Protein AF-T0TIH8-F1 (afdb_monomer_lite)

Foldseek 3Di:
DDDDDDDDDDPPPVVVVVVVPPPPPPPPPPPPPAAEWEAEPVRHTDDPPDLCLQWDWDDWDDDPRHIYTYTYGLVVVADDPDPVPFDDDPNATEFEAESNNYTDDPPDPCVPWDWSDWDQDPVRHIYTYTD

pLDDT: mean 82.5, std 20.42, range [34.28, 98.25]

Sequence (131 aa):
MPTVKADAYQSGRDSDIMRERGQVWNFPEIKRERQVANYNTDGRYLSEATNFELYNFVREYKTSDDIRRIWSPKKDESVIHDKERYSMDGGHKVYNFDSFAYQLPESTDFGKLTYIGYFELEDGTIYRYWK

Structure (mmCIF, N/CA/C/O backbone):
data_AF-T0TIH8-F1
#
_entry.id   AF-T0TIH8-F1
#
loop_
_atom_site.group_PDB
_atom_site.id
_atom_site.type_symbol
_atom_site.label_atom_id
_atom_site.label_alt_id
_atom_site.label_comp_id
_atom_site.label_asym_id
_atom_site.label_entity_id
_atom_site.label_seq_id
_atom_site.pdbx_PDB_ins_code
_atom_site.Cartn_x
_atom_site.Cartn_y
_atom_site.Cartn_z
_atom_site.occupancy
_atom_site.B_iso_or_equiv
_atom_site.auth_seq_id
_atom_site.auth_comp_id
_atom_site.auth_asym_id
_atom_site.auth_atom_id
_atom_site.pdbx_PDB_model_num
ATOM 1 N N . MET A 1 1 ? 10.416 44.658 -48.178 1.00 34.28 1 MET A N 1
ATOM 2 C CA . MET A 1 1 ? 10.839 43.714 -47.122 1.00 34.28 1 MET A CA 1
ATOM 3 C C . MET A 1 1 ? 10.415 42.319 -47.558 1.00 34.28 1 MET A C 1
ATOM 5 O O . MET A 1 1 ? 9.217 42.155 -47.751 1.00 34.28 1 MET A O 1
ATOM 9 N N . PRO A 1 2 ? 11.318 41.353 -47.807 1.00 38.81 2 PRO A N 1
ATOM 10 C CA . PRO A 1 2 ? 10.901 39.987 -48.086 1.00 38.81 2 PRO A CA 1
ATOM 11 C C . PRO A 1 2 ? 10.831 39.166 -46.792 1.00 38.81 2 PRO A C 1
ATOM 13 O O . PRO A 1 2 ? 11.746 39.176 -45.971 1.00 38.81 2 PRO A O 1
ATOM 16 N N . THR A 1 3 ? 9.705 38.481 -46.630 1.00 46.25 3 THR A N 1
ATOM 17 C CA . THR A 1 3 ? 9.380 37.533 -45.562 1.00 46.25 3 THR A CA 1
ATOM 18 C C . THR A 1 3 ? 10.254 36.282 -45.676 1.00 46.25 3 THR A C 1
ATOM 20 O O . THR A 1 3 ? 10.283 35.650 -46.730 1.00 46.25 3 THR A O 1
ATOM 23 N N . VAL A 1 4 ? 10.935 35.895 -44.596 1.00 42.78 4 VAL A N 1
ATOM 24 C CA . VAL A 1 4 ? 11.672 34.623 -44.517 1.00 42.78 4 VAL A CA 1
ATOM 25 C C . VAL A 1 4 ? 10.692 33.529 -44.085 1.00 42.78 4 VAL A C 1
ATOM 27 O O . VAL A 1 4 ? 10.136 33.592 -42.990 1.00 42.78 4 VAL A O 1
ATOM 30 N N . LYS A 1 5 ? 10.442 32.544 -44.956 1.00 43.16 5 LYS A N 1
ATOM 31 C CA . LYS A 1 5 ? 9.766 31.293 -44.582 1.00 43.16 5 LYS A CA 1
ATOM 32 C C . LYS A 1 5 ? 10.745 30.435 -43.780 1.00 43.16 5 LYS A C 1
ATOM 34 O O . LYS A 1 5 ? 11.890 30.279 -44.188 1.00 43.16 5 LYS A O 1
ATOM 39 N N . ALA A 1 6 ? 10.293 29.890 -42.655 1.00 42.12 6 ALA A N 1
ATOM 40 C CA . ALA A 1 6 ? 11.044 28.885 -41.915 1.00 42.12 6 ALA A CA 1
ATOM 41 C C . ALA A 1 6 ? 11.003 27.562 -42.692 1.00 42.12 6 ALA A C 1
ATOM 43 O O . ALA A 1 6 ? 9.930 26.976 -42.849 1.00 42.12 6 ALA A O 1
ATOM 44 N N . ASP A 1 7 ? 12.155 27.113 -43.186 1.00 46.00 7 ASP A N 1
ATOM 45 C CA . ASP A 1 7 ? 12.296 25.776 -43.752 1.00 46.00 7 ASP A CA 1
ATOM 46 C C . ASP A 1 7 ? 12.326 24.745 -42.619 1.00 46.00 7 ASP A C 1
ATOM 48 O O . ASP A 1 7 ? 13.052 24.879 -41.630 1.00 46.00 7 ASP A O 1
ATOM 52 N N . ALA A 1 8 ? 11.479 23.725 -42.749 1.00 44.22 8 ALA A N 1
ATOM 53 C CA . ALA A 1 8 ? 11.375 22.630 -41.801 1.00 44.22 8 ALA A CA 1
ATOM 54 C C . ALA A 1 8 ? 12.690 21.835 -41.764 1.00 44.22 8 ALA A C 1
ATOM 56 O O . ALA A 1 8 ? 13.171 21.352 -42.789 1.00 44.22 8 ALA A O 1
ATOM 57 N N . TYR A 1 9 ? 13.255 21.680 -40.565 1.00 44.19 9 TYR A N 1
ATOM 58 C CA . TYR A 1 9 ? 14.413 20.826 -40.312 1.00 44.19 9 TYR A CA 1
ATOM 59 C C . TYR A 1 9 ? 14.052 19.372 -40.647 1.00 44.19 9 TYR A C 1
ATOM 61 O O . TYR A 1 9 ? 13.245 18.750 -39.956 1.00 44.19 9 TYR A O 1
ATOM 69 N N . GLN A 1 10 ? 14.644 18.825 -41.708 1.00 44.12 10 GLN A N 1
ATOM 70 C CA . GLN A 1 10 ? 14.442 17.438 -42.120 1.00 44.12 10 GLN A CA 1
ATOM 71 C C . GLN A 1 10 ? 15.730 16.657 -41.844 1.00 44.12 10 GLN A C 1
ATOM 73 O O . GLN A 1 10 ? 16.653 16.634 -42.654 1.00 44.12 10 GLN A O 1
ATOM 78 N N . SER A 1 11 ? 15.779 16.021 -40.672 1.00 52.12 11 SER A N 1
ATOM 79 C CA . SER A 1 11 ? 16.933 15.299 -40.105 1.00 52.12 11 SER A CA 1
ATOM 80 C C . SER A 1 11 ? 17.472 14.132 -40.946 1.00 52.12 11 SER A C 1
ATOM 82 O O . SER A 1 11 ? 18.488 13.545 -40.591 1.00 52.12 11 SER A O 1
ATOM 84 N N . GLY A 1 12 ? 16.805 13.775 -42.045 1.00 50.53 12 GLY A N 1
ATOM 85 C CA . GLY A 1 12 ? 17.127 12.594 -42.845 1.00 50.53 12 GLY A CA 1
ATOM 86 C C . GLY A 1 12 ? 18.179 12.787 -43.940 1.00 50.53 12 GLY A C 1
ATOM 87 O O . GLY A 1 12 ? 18.616 11.791 -44.495 1.00 50.53 12 GLY A O 1
ATOM 88 N N . ARG A 1 13 ? 18.586 14.018 -44.291 1.00 50.22 13 ARG A N 1
ATOM 89 C CA . ARG A 1 13 ? 19.560 14.235 -45.388 1.00 50.22 13 ARG A CA 1
ATOM 90 C C . ARG A 1 13 ? 21.018 14.291 -44.936 1.00 50.22 13 ARG A C 1
ATOM 92 O O . ARG A 1 13 ? 21.904 13.949 -45.714 1.00 50.22 13 ARG A O 1
ATOM 99 N N . ASP A 1 14 ? 21.272 14.664 -43.687 1.00 50.09 14 ASP A N 1
ATOM 100 C CA . ASP A 1 14 ? 22.645 14.798 -43.192 1.00 50.09 14 ASP A CA 1
ATOM 101 C C . ASP A 1 14 ? 23.294 13.434 -42.925 1.00 50.09 14 ASP A C 1
ATOM 103 O O . ASP A 1 14 ? 24.502 13.282 -43.086 1.00 50.09 14 ASP A O 1
ATOM 107 N N . SER A 1 15 ? 22.499 12.411 -42.592 1.00 50.94 15 SER A N 1
ATOM 108 C CA . SER A 1 15 ? 22.989 11.045 -42.363 1.00 50.94 15 SER A CA 1
ATOM 109 C C . SER A 1 15 ? 23.646 10.441 -43.610 1.00 50.94 15 SER A C 1
ATOM 111 O O . SER A 1 15 ? 24.668 9.763 -43.497 1.00 50.94 15 SER A O 1
ATOM 113 N N . ASP A 1 16 ? 23.097 10.728 -44.793 1.00 51.69 16 ASP A N 1
ATOM 114 C CA . ASP A 1 16 ? 23.595 10.198 -46.065 1.00 51.69 16 ASP A CA 1
ATOM 115 C C . ASP A 1 16 ? 24.857 10.940 -46.542 1.00 51.69 16 ASP A C 1
ATOM 117 O O . ASP A 1 16 ? 25.806 10.310 -47.012 1.00 51.69 16 ASP A O 1
ATOM 121 N N . ILE A 1 17 ? 24.937 12.260 -46.327 1.00 50.97 17 ILE A N 1
ATOM 122 C CA . ILE A 1 17 ? 26.114 13.081 -46.683 1.00 50.97 17 ILE A CA 1
ATOM 123 C C . ILE A 1 17 ? 27.345 12.702 -45.840 1.00 50.97 17 ILE A C 1
ATOM 125 O O . ILE A 1 17 ? 28.482 12.745 -46.321 1.00 50.97 17 ILE A O 1
ATOM 129 N N . MET A 1 18 ? 27.139 12.298 -44.584 1.00 50.94 18 MET A N 1
ATOM 130 C CA . MET A 1 18 ? 28.227 11.950 -43.661 1.00 50.94 18 MET A CA 1
ATOM 131 C C . MET A 1 18 ? 28.838 10.566 -43.933 1.00 50.94 18 MET A C 1
ATOM 133 O O . MET A 1 18 ? 29.957 10.297 -43.495 1.00 50.94 18 MET A O 1
ATOM 137 N N . ARG A 1 19 ? 28.153 9.699 -44.694 1.00 53.06 19 ARG A N 1
ATOM 138 C CA . ARG A 1 19 ? 28.655 8.367 -45.067 1.00 53.06 19 ARG A CA 1
ATOM 139 C C . ARG A 1 19 ? 29.609 8.401 -46.268 1.00 53.06 19 ARG A C 1
ATOM 141 O O . ARG A 1 19 ? 30.535 7.595 -46.317 1.00 53.06 19 ARG A O 1
ATOM 148 N N . GLU A 1 20 ? 29.441 9.339 -47.203 1.00 52.44 20 GLU A N 1
ATOM 149 C CA . GLU A 1 20 ? 30.303 9.451 -48.397 1.00 52.44 20 GLU A CA 1
ATOM 150 C C . GLU A 1 20 ? 31.684 10.067 -48.116 1.00 52.44 20 GLU A C 1
ATOM 152 O O . GLU A 1 20 ? 32.615 9.885 -48.898 1.00 52.44 20 GLU A O 1
ATOM 157 N N . ARG A 1 21 ? 31.861 10.772 -46.990 1.00 51.16 21 ARG A N 1
ATOM 158 C CA . ARG A 1 21 ? 33.099 11.518 -46.689 1.00 51.16 21 ARG A CA 1
ATOM 159 C C . ARG A 1 21 ? 34.124 10.781 -45.827 1.00 51.16 21 ARG A C 1
ATOM 161 O O . ARG A 1 21 ? 35.132 11.378 -45.460 1.00 51.16 21 ARG A O 1
ATOM 168 N N . GLY A 1 22 ? 33.899 9.509 -45.488 1.00 48.28 22 GLY A N 1
ATOM 169 C CA . GLY A 1 22 ? 34.872 8.685 -44.751 1.00 48.28 22 GLY A CA 1
ATOM 170 C C . GLY A 1 22 ? 35.244 9.200 -43.350 1.00 48.28 22 GLY A C 1
ATOM 171 O O . GLY A 1 22 ? 36.143 8.653 -42.715 1.00 48.28 22 GLY A O 1
ATOM 172 N N . GLN A 1 23 ? 34.562 10.231 -42.843 1.00 48.09 23 GLN A N 1
ATOM 173 C CA . GLN A 1 23 ? 34.736 10.732 -41.485 1.00 48.09 23 GLN A CA 1
ATOM 174 C C . GLN A 1 23 ? 33.850 9.919 -40.547 1.00 48.09 23 GLN A C 1
ATOM 176 O O . GLN A 1 23 ? 32.711 10.276 -40.254 1.00 48.09 23 GLN A O 1
ATOM 181 N N . VAL A 1 24 ? 34.394 8.797 -40.079 1.00 44.06 24 VAL A N 1
ATOM 182 C CA . VAL A 1 24 ? 33.835 8.061 -38.947 1.00 44.06 24 VAL A CA 1
ATOM 183 C C . VAL A 1 24 ? 34.019 8.944 -37.718 1.00 44.06 24 VAL A C 1
ATOM 185 O O . VAL A 1 24 ? 35.085 8.971 -37.103 1.00 44.06 24 VAL A O 1
ATOM 188 N N . TRP A 1 25 ? 32.991 9.715 -37.373 1.00 47.28 25 TRP A N 1
ATOM 189 C CA . TRP A 1 25 ? 32.890 10.259 -36.030 1.00 47.28 25 TRP A CA 1
ATOM 190 C C . TRP A 1 25 ? 32.768 9.058 -35.097 1.00 47.28 25 TRP A C 1
ATOM 192 O O . TRP A 1 25 ? 31.709 8.437 -35.012 1.00 47.28 25 TRP A O 1
ATOM 202 N N . ASN A 1 26 ? 33.862 8.704 -34.420 1.00 43.91 26 ASN A N 1
ATOM 203 C CA . ASN A 1 26 ? 33.790 7.894 -33.213 1.00 43.91 26 ASN A CA 1
ATOM 204 C C . ASN A 1 26 ? 33.020 8.727 -32.189 1.00 43.91 26 ASN A C 1
ATOM 206 O O . ASN A 1 26 ? 33.611 9.434 -31.373 1.00 43.91 26 ASN A O 1
ATOM 210 N N . PHE A 1 27 ? 31.690 8.676 -32.255 1.00 43.75 27 PHE A N 1
ATOM 211 C CA . PHE A 1 27 ? 30.886 8.974 -31.090 1.00 43.75 27 PHE A CA 1
ATOM 212 C C . PHE A 1 27 ? 31.374 7.994 -30.028 1.00 43.75 27 PHE A C 1
ATOM 214 O O . PHE A 1 27 ? 31.303 6.784 -30.270 1.00 43.75 27 PHE A O 1
ATOM 221 N N . PRO A 1 28 ? 31.939 8.460 -28.898 1.00 50.25 28 PRO A N 1
ATOM 222 C CA . PRO A 1 28 ? 32.144 7.554 -27.789 1.00 50.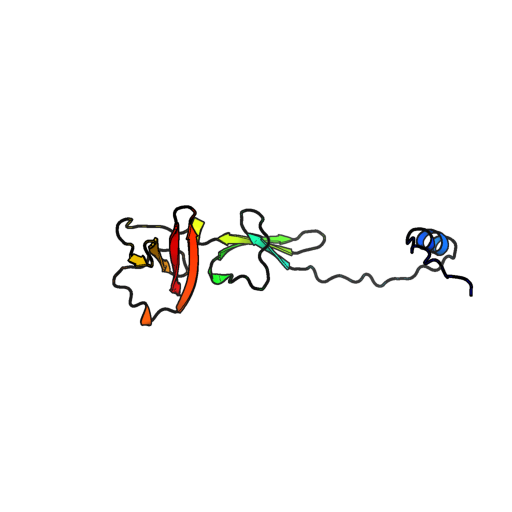25 28 PRO A CA 1
ATOM 223 C C . PRO A 1 28 ? 30.785 6.914 -27.539 1.00 50.25 28 PRO A C 1
ATOM 225 O O . PRO A 1 28 ? 29.779 7.621 -27.471 1.00 50.25 28 PRO A O 1
ATOM 228 N N . GLU A 1 29 ? 30.747 5.584 -27.501 1.00 48.88 29 GLU A N 1
ATOM 229 C CA . GLU A 1 29 ? 29.583 4.849 -27.037 1.00 48.88 29 GLU A CA 1
ATOM 230 C C . GLU A 1 29 ? 29.270 5.432 -25.657 1.00 48.88 29 GLU A C 1
ATOM 232 O O . GLU A 1 29 ? 29.949 5.136 -24.669 1.00 48.88 29 GLU A O 1
ATOM 237 N N . ILE A 1 30 ? 28.320 6.368 -25.590 1.00 51.62 30 ILE A N 1
ATOM 238 C CA . ILE A 1 30 ? 27.816 6.863 -24.323 1.00 51.62 30 ILE A CA 1
ATOM 239 C C . ILE A 1 30 ? 27.099 5.643 -23.778 1.00 51.62 30 ILE A C 1
ATOM 241 O O . ILE A 1 30 ? 25.954 5.378 -24.145 1.00 51.62 30 ILE A O 1
ATOM 245 N N . LYS A 1 31 ? 27.805 4.851 -22.966 1.00 51.47 31 LYS A N 1
ATOM 246 C CA . LYS A 1 31 ? 27.202 3.839 -22.111 1.00 51.47 31 LYS A CA 1
ATOM 247 C C . LYS A 1 31 ? 26.235 4.606 -21.225 1.00 51.47 31 LYS A C 1
ATOM 249 O O . LYS A 1 31 ? 26.631 5.106 -20.177 1.00 51.47 31 LYS A O 1
ATOM 254 N N . ARG A 1 32 ? 24.999 4.795 -21.696 1.00 58.88 32 ARG A N 1
ATOM 255 C CA . ARG A 1 32 ? 23.927 5.344 -20.877 1.00 58.88 32 ARG A CA 1
ATOM 256 C C . ARG A 1 32 ? 23.883 4.450 -19.651 1.00 58.88 32 ARG A C 1
ATOM 258 O O . ARG A 1 32 ? 23.752 3.231 -19.782 1.00 58.88 32 ARG A O 1
ATOM 265 N N . GLU A 1 33 ? 24.086 5.043 -18.481 1.00 66.12 33 GLU A N 1
ATOM 266 C CA . GLU A 1 33 ? 23.779 4.345 -17.244 1.00 66.12 33 GLU A CA 1
ATOM 267 C C . GLU A 1 33 ? 22.342 3.845 -17.373 1.00 66.12 33 GLU A C 1
ATOM 269 O O . GLU A 1 33 ? 21.447 4.606 -17.749 1.00 66.12 33 GLU A O 1
ATOM 274 N N . ARG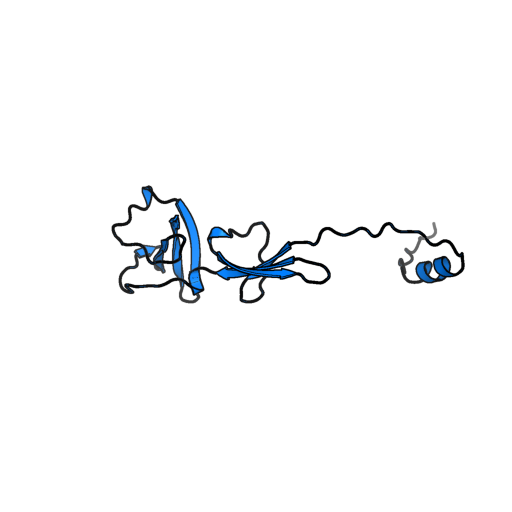 A 1 34 ? 22.151 2.537 -17.176 1.00 71.50 34 ARG A N 1
ATOM 275 C CA . ARG A 1 34 ? 20.833 1.919 -17.323 1.00 71.50 34 ARG A CA 1
ATOM 276 C C . ARG A 1 34 ? 19.887 2.610 -16.358 1.00 71.50 34 ARG A C 1
ATOM 278 O O . ARG A 1 34 ? 20.157 2.613 -15.154 1.00 71.50 34 ARG A O 1
ATOM 285 N N . GLN A 1 35 ? 18.800 3.175 -16.867 1.00 85.00 35 GLN A N 1
ATOM 286 C CA . GLN A 1 35 ? 17.851 3.862 -16.005 1.00 85.00 35 GLN A CA 1
ATOM 287 C C . GLN A 1 35 ? 17.040 2.830 -15.224 1.00 85.00 35 GLN A C 1
ATOM 289 O O . GLN A 1 35 ? 16.809 1.709 -15.685 1.00 85.00 35 GLN A O 1
ATOM 294 N N . VAL A 1 36 ? 16.641 3.187 -14.004 1.00 91.88 36 VAL A N 1
ATOM 295 C CA . VAL A 1 36 ? 15.766 2.349 -13.183 1.00 91.88 36 VAL A CA 1
ATOM 296 C C . VAL A 1 36 ? 14.335 2.825 -13.382 1.00 91.88 36 VAL A C 1
ATOM 298 O O . VAL A 1 36 ? 13.993 3.941 -13.006 1.00 91.88 36 VAL A O 1
ATOM 301 N N . ALA A 1 37 ? 13.490 1.960 -13.931 1.00 93.94 37 ALA A N 1
ATOM 302 C CA . ALA A 1 37 ? 12.063 2.204 -14.073 1.00 93.94 37 ALA A CA 1
ATOM 303 C C . ALA A 1 37 ? 11.282 1.331 -13.082 1.00 93.94 37 ALA A C 1
ATOM 305 O O . ALA A 1 37 ? 11.455 0.108 -13.032 1.00 93.94 37 ALA A O 1
ATOM 306 N N . ASN A 1 38 ? 10.417 1.957 -12.287 1.00 97.19 38 ASN A N 1
ATOM 307 C CA . ASN A 1 38 ? 9.589 1.275 -11.299 1.00 97.19 38 ASN A CA 1
ATOM 308 C C . ASN A 1 38 ? 8.159 1.145 -11.824 1.00 97.19 38 ASN A C 1
ATOM 310 O O . ASN A 1 38 ? 7.591 2.110 -12.333 1.00 97.19 38 ASN A O 1
ATOM 314 N N . TYR A 1 39 ? 7.572 -0.037 -11.674 1.00 96.81 39 TYR A N 1
ATOM 315 C CA . TYR A 1 39 ? 6.187 -0.311 -12.043 1.00 96.81 39 TYR A CA 1
ATOM 316 C C . TYR A 1 39 ? 5.490 -1.093 -10.937 1.00 96.81 39 TYR A C 1
ATOM 318 O O . TYR A 1 39 ? 6.137 -1.872 -10.234 1.00 96.81 39 TYR A O 1
ATOM 326 N N . ASN A 1 40 ? 4.179 -0.922 -10.795 1.00 96.94 40 ASN A N 1
ATOM 327 C CA . ASN A 1 40 ? 3.397 -1.838 -9.978 1.00 96.94 40 ASN A CA 1
ATOM 328 C C . ASN A 1 40 ? 3.088 -3.146 -10.742 1.00 96.94 40 ASN A C 1
ATOM 330 O O . ASN A 1 40 ? 3.404 -3.284 -11.929 1.00 96.94 40 ASN A O 1
ATOM 334 N N . THR A 1 41 ? 2.476 -4.113 -10.065 1.00 96.19 41 THR A N 1
ATOM 335 C CA . THR A 1 41 ? 2.037 -5.401 -10.631 1.00 96.19 41 THR A CA 1
ATOM 336 C C . THR A 1 41 ? 1.026 -5.265 -11.775 1.00 96.19 41 THR A C 1
ATOM 338 O O . THR A 1 41 ? 1.024 -6.115 -12.663 1.00 96.19 41 THR A O 1
ATOM 341 N N . ASP A 1 42 ? 0.270 -4.166 -11.833 1.00 93.62 42 ASP A N 1
ATOM 342 C CA . ASP A 1 42 ? -0.645 -3.834 -12.940 1.00 93.62 42 ASP A CA 1
ATOM 343 C C . ASP A 1 42 ? 0.063 -3.183 -14.145 1.00 93.62 42 ASP A C 1
ATOM 345 O O . ASP A 1 42 ? -0.566 -2.852 -15.149 1.00 93.62 42 ASP A O 1
ATOM 349 N N . GLY A 1 43 ? 1.376 -2.950 -14.056 1.00 93.94 43 GLY A N 1
ATOM 350 C CA . GLY A 1 43 ? 2.168 -2.300 -15.103 1.00 93.94 43 GLY A CA 1
ATOM 351 C C . GLY A 1 43 ? 2.113 -0.768 -15.096 1.00 93.94 43 GLY A C 1
ATOM 352 O O . GLY A 1 43 ? 2.649 -0.134 -16.007 1.00 93.94 43 GLY A O 1
ATOM 353 N N . ARG A 1 44 ? 1.518 -0.140 -14.075 1.00 95.12 44 ARG A N 1
ATOM 354 C CA . ARG A 1 44 ? 1.516 1.319 -13.903 1.00 95.12 44 ARG A CA 1
ATOM 355 C C . ARG A 1 44 ? 2.896 1.806 -13.468 1.00 95.12 44 ARG A C 1
ATOM 357 O O . ARG A 1 44 ? 3.473 1.265 -12.531 1.00 95.12 44 ARG A O 1
ATOM 364 N N . TYR A 1 45 ? 3.399 2.860 -14.111 1.00 95.94 45 TYR A N 1
ATOM 365 C CA . TYR A 1 45 ? 4.658 3.501 -13.725 1.00 95.94 45 TYR A CA 1
ATOM 366 C C . TYR A 1 45 ? 4.563 4.150 -12.335 1.00 95.94 45 TYR A C 1
ATOM 368 O O . TYR A 1 45 ? 3.611 4.880 -12.046 1.00 95.94 45 TYR A O 1
ATOM 376 N N . LEU A 1 46 ? 5.575 3.903 -11.504 1.00 95.81 46 LEU A N 1
ATOM 377 C CA . LEU A 1 46 ? 5.769 4.496 -10.184 1.00 95.81 46 LEU A CA 1
ATOM 378 C C . LEU A 1 46 ? 6.925 5.497 -10.274 1.00 95.81 46 LEU A C 1
ATOM 380 O O . LEU A 1 46 ? 8.066 5.126 -10.546 1.00 95.81 46 LEU A O 1
ATOM 384 N N . SER A 1 47 ? 6.627 6.779 -10.070 1.00 94.31 47 SER A N 1
ATOM 385 C CA . SER A 1 47 ? 7.635 7.841 -10.124 1.00 94.31 47 SER A CA 1
ATOM 386 C C . SER A 1 47 ? 8.498 7.873 -8.861 1.00 94.31 47 SER A C 1
ATOM 388 O O . SER A 1 47 ? 8.176 7.237 -7.858 1.00 94.31 47 SER A O 1
ATOM 390 N N . GLU A 1 48 ? 9.561 8.676 -8.878 1.00 88.00 48 GLU A N 1
ATOM 391 C CA . GLU A 1 48 ? 10.427 8.912 -7.711 1.00 88.00 48 GLU A CA 1
ATOM 392 C C . GLU A 1 48 ? 9.682 9.513 -6.508 1.00 88.00 48 GLU A C 1
ATOM 394 O O . GLU A 1 48 ? 10.101 9.327 -5.373 1.00 88.00 48 GLU A O 1
ATOM 399 N N . ALA A 1 49 ? 8.548 10.183 -6.739 1.00 92.50 49 ALA A N 1
ATOM 400 C CA . ALA A 1 49 ? 7.691 10.715 -5.679 1.00 92.50 49 ALA A CA 1
ATOM 401 C C . ALA A 1 49 ? 6.809 9.642 -5.010 1.00 92.50 49 ALA A C 1
ATOM 403 O O . ALA A 1 49 ? 6.080 9.941 -4.064 1.00 92.50 49 ALA A O 1
ATOM 404 N N . THR A 1 50 ? 6.828 8.401 -5.506 1.00 94.88 50 THR A N 1
ATOM 405 C CA . THR A 1 50 ? 6.056 7.299 -4.924 1.00 94.88 50 THR A CA 1
ATOM 406 C C . THR A 1 50 ? 6.599 6.967 -3.541 1.00 94.88 50 THR A C 1
ATOM 408 O O . THR A 1 50 ? 7.788 6.696 -3.382 1.00 94.88 50 THR A O 1
ATOM 411 N N . ASN A 1 51 ? 5.721 6.896 -2.539 1.00 96.25 51 ASN A N 1
ATOM 412 C CA . ASN A 1 51 ? 6.100 6.317 -1.259 1.00 96.25 51 ASN A CA 1
ATOM 413 C C . ASN A 1 51 ? 6.189 4.787 -1.379 1.00 96.25 51 ASN A C 1
ATOM 415 O O . ASN A 1 51 ? 5.192 4.078 -1.233 1.00 96.25 51 ASN A O 1
ATOM 419 N N . PHE A 1 52 ? 7.392 4.279 -1.645 1.00 96.00 52 PHE A N 1
ATOM 420 C CA . PHE A 1 52 ? 7.644 2.844 -1.778 1.00 96.00 52 PHE A CA 1
ATOM 421 C C . PHE A 1 52 ? 7.414 2.056 -0.479 1.00 96.00 52 PHE A C 1
ATOM 423 O O . PHE A 1 52 ? 7.261 0.841 -0.552 1.00 96.00 52 PHE A O 1
ATOM 430 N N . GLU A 1 53 ? 7.295 2.699 0.691 1.00 96.31 53 GLU A N 1
ATOM 431 C CA . GLU A 1 53 ? 6.926 1.996 1.930 1.00 96.31 53 GLU A CA 1
ATOM 432 C C . GLU A 1 53 ? 5.492 1.442 1.902 1.00 96.31 53 GLU A C 1
ATOM 434 O O . GLU A 1 53 ? 5.178 0.532 2.668 1.00 96.31 53 GLU A O 1
ATOM 439 N N . LEU A 1 54 ? 4.633 1.917 0.993 1.00 97.12 54 LEU A N 1
ATOM 440 C CA . LEU A 1 54 ? 3.297 1.355 0.750 1.00 97.12 54 LEU A CA 1
ATOM 441 C C . LEU A 1 54 ? 3.297 0.157 -0.213 1.00 97.12 54 LEU A C 1
ATOM 443 O O . LEU A 1 54 ? 2.236 -0.371 -0.549 1.00 97.12 54 LEU A O 1
ATOM 447 N N . TYR A 1 55 ? 4.471 -0.280 -0.661 1.00 97.19 55 TYR A N 1
ATOM 448 C CA . TYR A 1 55 ? 4.617 -1.356 -1.628 1.00 97.19 55 TYR A CA 1
ATOM 449 C C . TYR A 1 55 ? 5.578 -2.428 -1.117 1.00 97.19 55 TYR A C 1
ATOM 451 O O . TYR A 1 55 ? 6.499 -2.164 -0.345 1.00 97.19 55 TYR A O 1
ATOM 459 N N . ASN A 1 56 ? 5.371 -3.653 -1.583 1.00 96.00 56 ASN A N 1
ATOM 460 C CA . ASN A 1 56 ? 6.294 -4.762 -1.414 1.00 96.00 56 ASN A CA 1
ATOM 461 C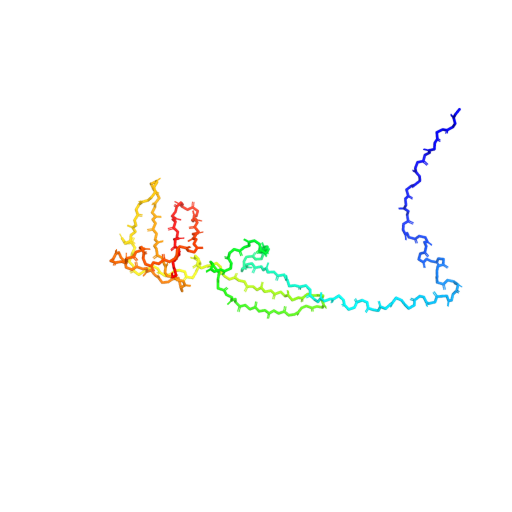 C . ASN A 1 56 ? 7.126 -4.912 -2.689 1.00 96.00 56 ASN A C 1
ATOM 463 O O . ASN A 1 56 ? 6.585 -4.936 -3.796 1.00 96.00 56 ASN A O 1
ATOM 467 N N . PHE A 1 57 ? 8.447 -5.012 -2.552 1.00 96.44 57 PHE A N 1
ATOM 468 C CA . PHE A 1 57 ? 9.308 -5.322 -3.690 1.00 96.44 57 PHE A CA 1
ATOM 469 C C . PHE A 1 57 ? 9.037 -6.753 -4.163 1.00 96.44 57 PHE A C 1
ATOM 471 O O . PHE A 1 57 ? 9.128 -7.689 -3.373 1.00 96.44 57 PHE A O 1
ATOM 478 N N . VAL A 1 58 ? 8.727 -6.922 -5.449 1.00 97.00 58 VAL A N 1
ATOM 479 C CA . VAL A 1 58 ? 8.427 -8.238 -6.031 1.00 97.00 58 VAL A CA 1
ATOM 480 C C . VAL A 1 58 ? 9.650 -8.791 -6.745 1.00 97.00 58 VAL A C 1
ATOM 482 O O . VAL A 1 58 ? 10.094 -9.902 -6.468 1.00 97.00 58 VAL A O 1
ATOM 485 N N . ARG A 1 59 ? 10.188 -8.034 -7.708 1.00 97.44 59 ARG A N 1
ATOM 486 C CA . ARG A 1 59 ? 11.344 -8.458 -8.508 1.00 97.44 59 ARG A CA 1
ATOM 487 C C . ARG A 1 59 ? 12.009 -7.298 -9.228 1.00 97.44 59 ARG A C 1
ATOM 489 O O . ARG A 1 59 ? 11.378 -6.290 -9.534 1.00 97.44 59 ARG A O 1
ATOM 496 N N . GLU A 1 60 ? 13.258 -7.518 -9.610 1.00 97.56 60 GLU A N 1
ATOM 497 C CA . GLU A 1 60 ? 14.002 -6.680 -10.544 1.00 97.56 60 GLU A CA 1
ATOM 498 C C . GLU A 1 60 ? 14.471 -7.540 -11.715 1.00 97.56 60 GLU A C 1
ATOM 500 O O . GLU A 1 60 ? 14.892 -8.683 -11.530 1.00 97.56 60 GLU A O 1
ATOM 505 N N . TYR A 1 61 ? 14.405 -6.999 -12.927 1.00 94.31 61 TYR A N 1
ATOM 506 C CA . TYR A 1 61 ? 15.014 -7.623 -14.091 1.00 94.31 61 TYR A CA 1
ATOM 507 C C . TYR A 1 61 ? 15.635 -6.580 -15.014 1.00 94.31 61 TYR A C 1
ATOM 509 O O . TYR A 1 61 ? 15.214 -5.426 -15.091 1.00 94.31 61 TYR A O 1
ATOM 517 N N . LYS A 1 62 ? 16.679 -7.009 -15.717 1.00 93.12 62 LYS A N 1
ATOM 518 C CA . LYS A 1 62 ? 17.448 -6.178 -16.638 1.00 93.12 62 LYS A CA 1
ATOM 519 C C . LYS A 1 62 ? 16.928 -6.367 -18.057 1.00 93.12 62 LYS A C 1
ATOM 521 O O . LYS A 1 62 ? 16.738 -7.494 -18.503 1.00 93.12 62 LYS A O 1
ATOM 526 N N . THR A 1 63 ? 16.747 -5.265 -18.765 1.00 83.69 63 THR A N 1
ATOM 527 C CA . THR A 1 63 ? 16.496 -5.231 -20.211 1.00 83.69 63 THR A CA 1
ATOM 528 C C . THR A 1 63 ? 17.777 -4.818 -20.950 1.00 83.69 63 THR A C 1
ATOM 530 O O . THR A 1 63 ? 18.835 -4.680 -20.319 1.00 83.69 63 THR A O 1
ATOM 533 N N . SER A 1 64 ? 17.722 -4.684 -22.278 1.00 81.94 64 SER A N 1
ATOM 534 C CA . SER A 1 64 ? 18.825 -4.136 -23.087 1.00 81.94 64 SER A CA 1
ATOM 535 C C . SER A 1 64 ? 19.212 -2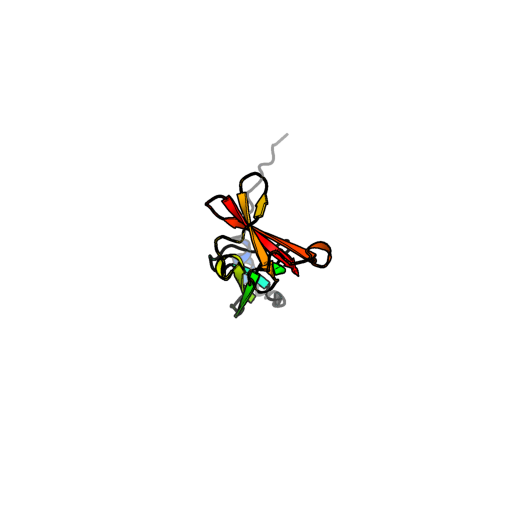.734 -22.623 1.00 81.94 64 SER A C 1
ATOM 537 O O . SER A 1 64 ? 20.398 -2.451 -22.463 1.00 81.94 64 SER A O 1
ATOM 539 N N . ASP A 1 65 ? 18.202 -1.919 -22.324 1.00 79.50 65 ASP A N 1
ATOM 540 C CA . ASP A 1 65 ? 18.350 -0.478 -22.135 1.00 79.50 65 ASP A CA 1
ATOM 541 C C . ASP A 1 65 ? 18.250 -0.071 -20.655 1.00 79.50 65 ASP A C 1
ATOM 543 O O . ASP A 1 65 ? 19.007 0.782 -20.199 1.00 79.50 65 ASP A O 1
ATOM 547 N N . ASP A 1 66 ? 17.416 -0.765 -19.868 1.00 87.19 66 ASP A N 1
ATOM 548 C CA . ASP A 1 66 ? 17.026 -0.336 -18.516 1.00 87.19 66 ASP A CA 1
ATOM 549 C C . ASP A 1 66 ? 16.979 -1.468 -17.479 1.00 87.19 66 ASP A C 1
ATOM 551 O O . ASP A 1 66 ? 16.966 -2.664 -17.800 1.00 87.19 66 ASP A O 1
ATOM 555 N N . ILE A 1 67 ? 16.898 -1.082 -16.208 1.00 93.31 67 ILE A N 1
ATOM 556 C CA . ILE A 1 67 ? 16.549 -1.940 -15.074 1.00 93.31 67 ILE A CA 1
ATOM 557 C C . ILE A 1 67 ? 15.075 -1.706 -14.742 1.00 93.31 67 ILE A C 1
ATOM 559 O O . ILE A 1 67 ? 14.662 -0.576 -14.494 1.00 93.31 67 ILE A O 1
ATOM 563 N N . ARG A 1 68 ? 14.270 -2.769 -14.701 1.00 95.12 68 ARG A N 1
ATOM 564 C CA . ARG A 1 68 ? 12.851 -2.691 -14.339 1.00 95.12 68 ARG A CA 1
ATOM 565 C C . ARG A 1 68 ? 12.606 -3.331 -12.983 1.00 95.12 68 ARG A C 1
ATOM 567 O O . ARG A 1 68 ? 12.952 -4.495 -12.784 1.00 95.12 68 ARG A O 1
ATOM 574 N N . ARG A 1 69 ? 11.967 -2.590 -12.078 1.00 97.56 69 ARG A N 1
ATOM 575 C CA . ARG A 1 69 ? 11.524 -3.066 -10.759 1.00 97.56 69 ARG A CA 1
ATOM 576 C C . ARG A 1 69 ? 10.009 -3.162 -10.714 1.00 97.56 69 ARG A C 1
ATOM 578 O O . ARG A 1 69 ? 9.325 -2.233 -11.138 1.00 97.56 69 ARG A O 1
ATOM 585 N N . ILE A 1 70 ? 9.510 -4.280 -10.201 1.00 97.94 70 ILE A N 1
ATOM 586 C CA . ILE A 1 70 ? 8.084 -4.550 -10.027 1.00 97.94 70 ILE A CA 1
ATOM 587 C C . ILE A 1 70 ? 7.755 -4.537 -8.538 1.00 97.94 70 ILE A C 1
ATOM 589 O O . ILE A 1 70 ? 8.454 -5.167 -7.740 1.00 97.94 70 ILE A O 1
ATOM 593 N N . TRP A 1 71 ? 6.677 -3.842 -8.197 1.00 98.25 71 TRP A N 1
ATOM 594 C CA . TRP A 1 71 ? 6.226 -3.591 -6.834 1.00 98.25 71 TRP A CA 1
ATOM 595 C C . TRP A 1 71 ? 4.754 -3.996 -6.674 1.00 98.25 71 TRP A C 1
ATOM 597 O O . TRP A 1 71 ? 3.939 -3.687 -7.537 1.00 98.25 71 TRP A O 1
ATOM 607 N N . SER A 1 72 ? 4.397 -4.672 -5.584 1.00 97.19 72 SER A N 1
ATOM 608 C CA . SER A 1 72 ? 3.006 -5.027 -5.264 1.00 97.19 72 SER A CA 1
ATOM 609 C C . SER A 1 72 ? 2.448 -4.018 -4.256 1.00 97.19 72 SER A C 1
ATOM 611 O O . SER A 1 72 ? 3.111 -3.783 -3.239 1.00 97.19 72 SER A O 1
ATOM 613 N N . PRO A 1 73 ? 1.297 -3.367 -4.503 1.00 96.88 73 PRO A N 1
ATOM 614 C CA . PRO A 1 73 ? 0.647 -2.528 -3.501 1.00 96.88 73 PRO A CA 1
ATOM 615 C C . PRO A 1 73 ? 0.324 -3.344 -2.246 1.00 96.88 73 PRO A C 1
ATOM 617 O O . PRO A 1 73 ? -0.271 -4.414 -2.334 1.00 96.88 73 PRO A O 1
ATOM 620 N N . LYS A 1 74 ? 0.643 -2.829 -1.054 1.00 96.62 74 LYS A N 1
ATOM 621 C CA . LYS A 1 74 ? 0.347 -3.557 0.194 1.00 96.62 74 LYS A CA 1
ATOM 622 C C . LYS A 1 74 ? -1.138 -3.841 0.399 1.00 96.62 74 LYS A C 1
ATOM 624 O O . LYS A 1 74 ? -1.458 -4.808 1.074 1.00 96.62 74 LYS A O 1
ATOM 629 N N . LYS A 1 75 ? -2.036 -3.057 -0.210 1.00 95.56 75 LYS A N 1
ATOM 630 C CA . LYS A 1 75 ? -3.485 -3.312 -0.160 1.00 95.56 75 LYS A CA 1
ATOM 631 C C . LYS A 1 75 ? -3.891 -4.665 -0.736 1.00 95.56 75 LYS A C 1
ATOM 633 O O . LYS A 1 75 ? -4.858 -5.238 -0.249 1.00 95.56 75 LYS A O 1
ATOM 638 N N . ASP A 1 76 ? -3.140 -5.175 -1.708 1.00 94.38 76 ASP A N 1
ATOM 639 C CA . ASP A 1 76 ? -3.454 -6.437 -2.378 1.00 94.38 76 ASP A CA 1
ATOM 640 C C . ASP A 1 76 ? -2.915 -7.641 -1.579 1.00 94.38 76 ASP A C 1
ATOM 642 O O . ASP A 1 76 ? -3.399 -8.757 -1.732 1.00 94.38 76 ASP A O 1
ATOM 646 N N . GLU A 1 77 ? -1.960 -7.398 -0.672 1.00 92.88 77 GLU A N 1
ATOM 647 C CA . GLU A 1 77 ? -1.366 -8.387 0.243 1.00 92.88 77 GLU A CA 1
ATOM 648 C C . GLU A 1 77 ? -1.907 -8.266 1.685 1.00 92.88 77 GLU A C 1
ATOM 650 O O . GLU A 1 77 ? -1.557 -9.058 2.557 1.00 92.88 77 GLU A O 1
ATOM 655 N N . SER A 1 78 ? -2.732 -7.251 1.965 1.00 95.31 78 SER A N 1
ATOM 656 C CA . SER A 1 78 ? -3.246 -6.950 3.302 1.00 95.31 78 SER A CA 1
ATOM 657 C C . SER A 1 78 ? -4.192 -8.033 3.803 1.00 95.31 78 SER A C 1
ATOM 659 O O . SER A 1 78 ? -5.218 -8.317 3.183 1.00 95.31 78 SER A O 1
ATOM 661 N N . VAL A 1 79 ? -3.896 -8.584 4.981 1.00 93.94 79 VAL A N 1
ATOM 662 C CA . VAL A 1 79 ? -4.695 -9.659 5.583 1.00 93.94 79 VAL A CA 1
ATOM 663 C C . VAL A 1 79 ? -5.554 -9.115 6.719 1.00 93.94 79 VAL A C 1
ATOM 665 O O . VAL A 1 79 ? -5.044 -8.654 7.741 1.00 93.94 79 VAL A O 1
ATOM 668 N N . ILE A 1 80 ? -6.875 -9.203 6.551 1.00 93.62 80 ILE A N 1
ATOM 669 C CA . ILE A 1 80 ? -7.857 -8.906 7.598 1.00 93.62 80 ILE A CA 1
ATOM 670 C C . ILE A 1 80 ? -8.142 -10.198 8.369 1.00 93.62 80 ILE A C 1
ATOM 672 O O . ILE A 1 80 ? -8.711 -11.143 7.824 1.00 93.62 80 ILE A O 1
ATOM 676 N N . HIS A 1 81 ? -7.759 -10.233 9.643 1.00 91.44 81 HIS A N 1
ATOM 677 C CA . HIS A 1 81 ? -8.041 -11.355 10.541 1.00 91.44 81 HIS A CA 1
ATOM 678 C C . HIS A 1 81 ? -9.382 -11.202 11.266 1.00 91.44 81 HIS A C 1
ATOM 680 O O . HIS A 1 81 ? -10.005 -12.203 11.614 1.00 91.44 81 HIS A O 1
ATOM 686 N N . ASP A 1 82 ? -9.842 -9.967 11.461 1.00 92.81 82 ASP A N 1
ATOM 687 C CA . ASP A 1 82 ? -11.143 -9.653 12.043 1.00 92.81 82 ASP A CA 1
ATOM 688 C C . ASP A 1 82 ? -11.827 -8.534 11.245 1.00 92.81 82 ASP A C 1
ATOM 690 O O . ASP A 1 82 ? -11.431 -7.367 11.290 1.00 92.81 82 ASP A O 1
ATOM 694 N N . LYS A 1 83 ? -12.866 -8.907 10.494 1.00 91.19 83 LYS A N 1
ATOM 695 C CA . LYS A 1 83 ? -13.621 -8.008 9.607 1.00 91.19 83 LYS A CA 1
ATOM 696 C C . LYS A 1 83 ? -14.534 -7.027 10.344 1.00 91.19 83 LYS A C 1
ATOM 698 O O . LYS A 1 83 ? -14.985 -6.060 9.743 1.00 91.19 83 LYS A O 1
ATOM 703 N N . GLU A 1 84 ? -14.841 -7.278 11.613 1.00 91.06 84 GLU A N 1
ATOM 704 C CA . GLU A 1 84 ? -15.651 -6.354 12.414 1.00 91.06 84 GLU A CA 1
ATOM 705 C C . GLU A 1 84 ? -14.761 -5.308 13.106 1.00 91.06 84 GLU A C 1
ATOM 707 O O . GLU A 1 84 ? -15.24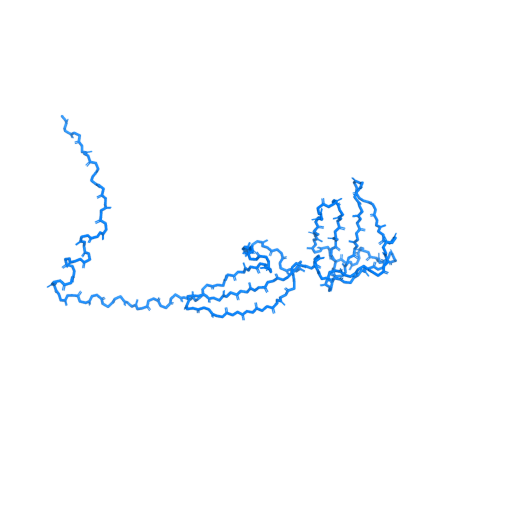6 -4.322 13.656 1.00 91.06 84 GLU A O 1
ATOM 712 N N . ARG A 1 85 ? -13.436 -5.488 13.033 1.00 88.69 85 ARG A N 1
ATOM 713 C CA . ARG A 1 85 ? -12.438 -4.631 13.665 1.00 88.69 85 ARG A CA 1
ATOM 714 C C . ARG A 1 85 ? -11.920 -3.553 12.717 1.00 88.69 85 ARG A C 1
ATOM 716 O O . ARG A 1 85 ? -10.767 -3.575 12.273 1.00 88.69 85 ARG A O 1
ATOM 723 N N . TYR A 1 86 ? -12.788 -2.590 12.445 1.00 92.44 86 TYR A N 1
ATOM 724 C CA . TYR A 1 86 ? -12.468 -1.364 11.721 1.00 92.44 86 TYR A CA 1
ATOM 725 C C . TYR A 1 86 ? -12.842 -0.136 12.556 1.00 92.44 86 TYR A C 1
ATOM 727 O O . TYR A 1 86 ? -13.716 -0.194 13.421 1.00 92.44 86 TYR A O 1
ATOM 735 N N . SER A 1 87 ? -12.202 0.998 12.283 1.00 91.12 87 SER A N 1
ATOM 736 C CA . SER A 1 87 ? -12.676 2.301 12.752 1.00 91.12 87 SER A CA 1
ATOM 737 C C . SER A 1 87 ? -13.460 3.015 11.651 1.00 91.12 87 SER A C 1
ATOM 739 O O . SER A 1 87 ? -13.429 2.615 10.489 1.00 91.12 87 SER A O 1
ATOM 741 N N . MET A 1 88 ? -14.189 4.067 12.015 1.00 93.62 88 MET A N 1
ATOM 742 C CA . MET A 1 88 ? -14.896 4.916 11.056 1.00 93.62 88 MET A CA 1
ATOM 743 C C . MET A 1 88 ? -14.186 6.259 10.938 1.00 93.62 88 MET A C 1
ATOM 745 O O . MET A 1 88 ? -13.912 6.895 11.955 1.00 93.62 88 MET A O 1
ATOM 749 N N . ASP A 1 89 ? -13.930 6.706 9.711 1.00 90.38 89 ASP A N 1
ATOM 750 C CA . ASP A 1 89 ? -13.389 8.038 9.430 1.00 90.38 89 ASP A CA 1
ATOM 751 C C . ASP A 1 89 ? -14.135 8.665 8.251 1.00 90.38 89 ASP A C 1
ATOM 753 O O . ASP A 1 89 ? -14.188 8.089 7.169 1.00 90.38 89 ASP A O 1
ATOM 757 N N . GLY A 1 90 ? -14.797 9.801 8.475 1.00 90.00 90 GLY A N 1
ATOM 758 C CA . GLY A 1 90 ? -15.588 10.472 7.436 1.00 90.00 90 GLY A CA 1
ATOM 759 C C . GLY A 1 90 ? -16.720 9.626 6.831 1.00 90.00 90 GLY A C 1
ATOM 760 O O . GLY A 1 90 ? -17.157 9.910 5.724 1.00 90.00 90 GLY A O 1
ATOM 761 N N . GLY A 1 91 ? -17.191 8.582 7.525 1.00 92.94 91 GLY A N 1
ATOM 762 C CA . GLY A 1 91 ? -18.174 7.624 6.996 1.00 92.94 91 GLY A CA 1
ATOM 763 C C . GLY A 1 91 ? -17.564 6.414 6.276 1.00 92.94 91 GLY A C 1
ATOM 764 O O . GLY A 1 91 ? -18.299 5.503 5.903 1.00 92.94 91 GLY A O 1
ATOM 765 N N . HIS A 1 92 ? -16.239 6.360 6.150 1.00 94.94 92 HIS A N 1
ATOM 766 C CA . HIS A 1 92 ? -15.505 5.255 5.546 1.00 94.94 92 HIS A CA 1
ATOM 767 C C . HIS A 1 92 ? -15.050 4.248 6.601 1.00 94.94 92 HIS A C 1
ATOM 769 O O . HIS A 1 92 ? -14.603 4.629 7.688 1.00 94.94 92 HIS A O 1
ATOM 775 N N . LYS A 1 93 ? -15.128 2.955 6.266 1.00 95.56 93 LYS A N 1
ATOM 776 C CA . LYS A 1 93 ? -14.508 1.895 7.068 1.00 95.56 93 LYS A CA 1
ATOM 777 C C . LYS A 1 93 ? -12.997 1.996 6.938 1.00 95.56 93 LYS A C 1
ATOM 779 O O . LYS A 1 93 ? -12.486 2.102 5.826 1.00 95.56 93 LYS A O 1
ATOM 784 N N . VAL A 1 94 ? -12.288 1.923 8.056 1.00 95.69 94 VAL A N 1
ATOM 785 C CA . VAL A 1 94 ? -10.832 2.040 8.102 1.00 95.69 94 VAL A CA 1
ATOM 786 C C . VAL A 1 94 ? -10.223 0.829 8.791 1.00 95.69 94 VAL A C 1
ATOM 788 O O . VAL A 1 94 ? -10.468 0.579 9.972 1.00 95.69 94 VAL A O 1
ATOM 791 N N . TYR A 1 95 ? -9.370 0.115 8.064 1.00 97.00 95 TYR A N 1
ATOM 792 C CA . TYR A 1 95 ? -8.521 -0.937 8.613 1.00 97.00 95 TYR A CA 1
ATOM 793 C C . TYR A 1 95 ? -7.098 -0.411 8.764 1.00 97.00 95 TYR A C 1
ATOM 795 O O . TYR A 1 95 ? -6.569 0.252 7.871 1.00 97.00 95 TYR A O 1
ATOM 803 N N . ASN A 1 96 ? -6.480 -0.704 9.904 1.00 97.00 96 ASN A N 1
ATOM 804 C CA . ASN A 1 96 ? -5.105 -0.318 10.188 1.00 97.00 96 ASN A CA 1
ATOM 805 C C . ASN A 1 96 ? -4.212 -1.546 10.084 1.00 97.00 96 ASN A C 1
ATOM 807 O O . ASN A 1 96 ? -4.540 -2.594 10.634 1.00 97.00 96 ASN A O 1
ATOM 811 N N . PHE A 1 97 ? -3.082 -1.393 9.411 1.00 97.56 97 PHE A N 1
ATOM 812 C CA . PHE A 1 97 ? -2.108 -2.440 9.168 1.00 97.56 97 PHE A CA 1
ATOM 813 C C . PHE A 1 97 ? -0.718 -1.979 9.589 1.00 97.56 97 PHE A C 1
ATOM 815 O O . PHE A 1 97 ? -0.408 -0.785 9.564 1.00 97.56 97 PHE A O 1
ATOM 822 N N . ASP A 1 98 ? 0.129 -2.927 9.961 1.00 95.94 98 ASP A N 1
ATOM 823 C CA . ASP A 1 98 ? 1.549 -2.663 10.130 1.00 95.94 98 ASP A CA 1
ATOM 824 C C . ASP A 1 98 ? 2.250 -2.528 8.766 1.00 95.94 98 ASP A C 1
ATOM 826 O O . ASP A 1 98 ? 1.663 -2.690 7.688 1.00 95.94 98 ASP A O 1
ATOM 830 N N . SER A 1 99 ? 3.550 -2.250 8.803 1.00 94.94 99 SER A N 1
ATOM 831 C CA . SER A 1 99 ? 4.365 -2.138 7.595 1.00 94.94 99 SER A CA 1
ATOM 832 C C . SER A 1 99 ? 4.525 -3.462 6.834 1.00 94.94 99 SER A C 1
ATOM 834 O O . SER A 1 99 ? 5.061 -3.451 5.733 1.00 94.94 99 SER A O 1
ATOM 836 N N . PHE A 1 100 ? 4.037 -4.588 7.346 1.00 93.69 100 PHE A N 1
ATOM 837 C CA . PHE A 1 100 ? 4.018 -5.882 6.663 1.00 93.69 100 PHE A CA 1
ATOM 838 C C . PHE A 1 100 ? 2.617 -6.271 6.175 1.00 93.69 100 PHE A C 1
ATOM 840 O O . PHE A 1 100 ? 2.440 -7.379 5.679 1.00 93.69 100 PHE A O 1
ATOM 847 N N . ALA A 1 101 ? 1.658 -5.341 6.240 1.00 95.88 101 ALA A N 1
ATOM 848 C CA . ALA A 1 101 ? 0.275 -5.525 5.817 1.00 95.88 101 ALA A CA 1
ATOM 849 C C . ALA A 1 101 ? -0.547 -6.483 6.710 1.00 95.88 101 ALA A C 1
ATOM 851 O O . ALA A 1 101 ? -1.596 -6.976 6.288 1.00 95.88 101 ALA A O 1
ATOM 852 N N . TYR A 1 102 ? -0.132 -6.690 7.966 1.00 95.38 102 TYR A N 1
ATOM 853 C CA . TYR A 1 102 ? -0.927 -7.405 8.969 1.00 95.38 102 TYR A CA 1
ATOM 854 C C . TYR A 1 102 ? -1.832 -6.452 9.739 1.00 95.38 102 TYR A C 1
ATOM 856 O O . TYR A 1 102 ? -1.399 -5.383 10.169 1.00 95.38 102 TYR A O 1
ATOM 864 N N . GLN A 1 103 ? -3.098 -6.839 9.922 1.00 96.88 103 GLN A N 1
ATOM 865 C CA . GLN A 1 103 ? -4.072 -6.020 10.639 1.00 96.88 103 GLN A CA 1
ATOM 866 C C . GLN A 1 103 ? -3.611 -5.757 12.080 1.00 96.88 103 GLN A C 1
ATOM 868 O O . GLN A 1 103 ? -3.372 -6.681 12.861 1.00 96.88 103 GLN A O 1
ATOM 873 N N . LEU A 1 104 ? -3.532 -4.480 12.442 1.00 95.38 104 LEU A N 1
ATOM 874 C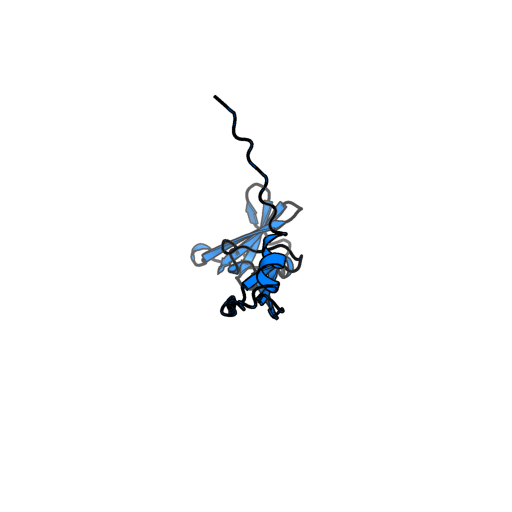 CA . LEU A 1 104 ? -3.157 -4.034 13.774 1.00 95.38 104 LEU A CA 1
ATOM 875 C C . LEU A 1 104 ? -4.315 -4.207 14.764 1.00 95.38 104 LEU A C 1
ATOM 877 O O . LEU A 1 104 ? -5.479 -3.973 14.419 1.00 95.38 104 LEU A O 1
ATOM 881 N N . PRO A 1 105 ? -4.016 -4.552 16.027 1.00 89.94 105 PRO A N 1
ATOM 882 C CA . PRO A 1 105 ? -5.023 -4.567 17.070 1.00 89.94 105 PRO A CA 1
ATOM 883 C C . PRO A 1 105 ? -5.625 -3.180 17.355 1.00 89.94 105 PRO A C 1
ATOM 885 O O . PRO A 1 105 ? -4.944 -2.172 17.306 1.00 89.94 105 PRO A O 1
ATOM 888 N N . GLU A 1 106 ? -6.882 -3.119 17.769 1.00 80.88 106 GLU A N 1
ATOM 889 C CA . GLU A 1 106 ? -7.566 -1.949 18.337 1.00 80.88 106 GLU A CA 1
ATOM 890 C C . GLU A 1 106 ? -6.860 -1.393 19.580 1.00 80.88 106 GLU A C 1
ATOM 892 O O . GLU A 1 106 ? -6.851 -0.188 19.792 1.00 80.88 106 GLU A O 1
ATOM 897 N N . SER A 1 107 ? -6.194 -2.245 20.366 1.00 87.81 107 SER A N 1
ATOM 898 C CA . SER A 1 107 ? -5.360 -1.810 21.493 1.00 87.81 107 SER A CA 1
ATOM 899 C C . SER A 1 107 ? -4.033 -1.174 21.058 1.00 87.81 107 SER A C 1
ATOM 901 O O . SER A 1 107 ? -3.168 -0.943 21.902 1.00 87.81 107 SER A O 1
ATOM 903 N N . THR A 1 108 ? -3.819 -0.966 19.755 1.00 92.69 108 THR A N 1
ATOM 904 C CA . THR A 1 108 ? -2.593 -0.360 19.237 1.00 92.69 108 THR A CA 1
ATOM 905 C C . THR A 1 108 ? -2.532 1.103 19.640 1.00 92.69 108 THR A C 1
ATOM 907 O O . THR A 1 108 ? -3.428 1.895 19.357 1.00 92.69 108 THR A O 1
ATOM 910 N N . ASP A 1 109 ? -1.425 1.470 20.273 1.00 94.12 109 ASP A N 1
ATOM 911 C CA . ASP A 1 109 ? -1.101 2.854 20.584 1.00 94.12 109 ASP A CA 1
ATOM 912 C C . ASP A 1 109 ? -0.499 3.529 19.344 1.00 94.12 109 ASP A C 1
ATOM 914 O O . ASP A 1 109 ? 0.718 3.558 19.152 1.00 94.12 109 ASP A O 1
ATOM 918 N N . PHE A 1 110 ? -1.366 4.056 18.476 1.00 93.50 110 PHE A N 1
ATOM 919 C CA . PHE A 1 110 ? -0.958 4.735 17.241 1.00 93.50 110 PHE A CA 1
ATOM 920 C C . PHE A 1 110 ? -0.094 5.980 17.488 1.00 93.50 110 PHE A C 1
ATOM 922 O O . PHE A 1 110 ? 0.631 6.391 16.588 1.00 93.50 110 PHE A O 1
ATOM 929 N N . GLY A 1 111 ? -0.098 6.550 18.701 1.00 95.19 111 GLY A N 1
ATOM 930 C CA . GLY A 1 111 ? 0.789 7.659 19.067 1.00 95.19 111 GLY A CA 1
ATOM 931 C C . GLY A 1 111 ? 2.271 7.272 19.115 1.00 95.19 111 GLY A C 1
ATOM 932 O O . GLY A 1 111 ? 3.132 8.150 19.126 1.00 95.19 111 GLY A O 1
ATOM 933 N N . LYS A 1 112 ? 2.575 5.967 19.129 1.00 96.00 112 LYS A N 1
ATOM 934 C CA . LYS A 1 112 ? 3.940 5.419 19.075 1.00 96.00 112 LYS A CA 1
ATOM 935 C C . LYS A 1 112 ? 4.347 4.916 17.694 1.00 96.00 112 LYS A C 1
ATOM 937 O O . LYS A 1 112 ? 5.486 4.483 17.540 1.00 96.00 112 LYS A O 1
ATOM 942 N N . LEU A 1 113 ? 3.437 4.943 16.724 1.00 96.94 113 LEU A N 1
ATOM 943 C CA . LEU A 1 113 ? 3.697 4.489 15.365 1.00 96.94 113 LEU A CA 1
ATOM 944 C C . LEU A 1 113 ? 3.824 5.676 14.415 1.00 96.94 113 LEU A C 1
ATOM 946 O O . LEU A 1 113 ? 3.226 6.735 14.602 1.00 96.94 113 LEU A O 1
ATOM 950 N N . THR A 1 114 ? 4.582 5.472 13.350 1.00 97.56 114 THR A N 1
ATOM 951 C CA . THR A 1 114 ? 4.703 6.411 12.243 1.00 97.56 114 THR A CA 1
ATOM 952 C C . THR A 1 114 ? 3.666 6.064 11.190 1.00 97.56 114 THR A C 1
ATOM 954 O O . THR A 1 114 ? 3.640 4.948 10.673 1.00 97.56 114 THR A O 1
ATOM 957 N N . TYR A 1 115 ? 2.816 7.023 10.838 1.00 97.00 115 TYR A N 1
ATOM 958 C CA . TYR A 1 115 ? 1.916 6.865 9.704 1.00 97.00 115 TYR A CA 1
ATOM 959 C C . TYR A 1 115 ? 2.712 6.855 8.396 1.00 97.00 115 TYR A C 1
ATOM 961 O O . TYR A 1 115 ? 3.414 7.822 8.097 1.00 97.00 115 TYR A O 1
ATOM 969 N N . ILE A 1 116 ? 2.590 5.783 7.609 1.00 96.81 116 ILE A N 1
ATOM 970 C CA . ILE A 1 116 ? 3.298 5.655 6.324 1.00 96.81 116 ILE A CA 1
ATOM 971 C C . ILE A 1 116 ? 2.385 5.892 5.116 1.00 96.81 116 ILE A C 1
ATOM 973 O O . ILE A 1 116 ? 2.875 6.121 4.014 1.00 96.81 116 ILE A O 1
ATOM 977 N N . GLY A 1 117 ? 1.066 5.911 5.300 1.00 97.25 117 GLY A N 1
ATOM 978 C CA . GLY A 1 117 ? 0.113 6.272 4.252 1.00 97.25 117 GLY A CA 1
ATOM 979 C C . GLY A 1 117 ? -1.088 5.340 4.192 1.00 97.25 117 GLY A C 1
ATOM 980 O O . GLY A 1 117 ? -1.325 4.544 5.101 1.00 97.25 117 GLY A O 1
ATOM 981 N N . TYR A 1 118 ? -1.856 5.452 3.112 1.00 97.44 118 TYR A N 1
ATOM 982 C CA . TYR A 1 118 ? -3.073 4.675 2.927 1.00 97.44 118 TYR A CA 1
ATOM 983 C C . TYR A 1 118 ? -3.350 4.356 1.463 1.00 97.44 118 TYR A C 1
ATOM 985 O O . TYR A 1 118 ? -2.847 5.026 0.559 1.00 97.44 118 TYR A O 1
ATOM 993 N N . PHE A 1 119 ? -4.206 3.360 1.262 1.00 97.00 119 PHE A N 1
ATOM 994 C CA . PHE A 1 119 ? -4.929 3.137 0.018 1.00 97.00 119 PHE A CA 1
ATOM 995 C C . PHE A 1 119 ? -6.430 3.255 0.279 1.00 97.00 119 PHE A C 1
ATOM 997 O O . PHE A 1 119 ? -6.920 2.779 1.301 1.00 97.00 119 PHE A O 1
ATOM 1004 N N . GLU A 1 120 ? -7.152 3.870 -0.649 1.00 96.38 120 GLU A N 1
ATOM 1005 C CA . GLU A 1 120 ? -8.613 3.835 -0.695 1.00 96.38 120 GLU A CA 1
ATOM 1006 C C . GLU A 1 120 ? -9.042 2.793 -1.733 1.00 96.38 120 GLU A C 1
ATOM 1008 O O . GLU A 1 120 ? -8.479 2.728 -2.833 1.00 96.38 120 GLU A O 1
ATOM 1013 N N . LEU A 1 121 ? -9.978 1.929 -1.351 1.00 94.50 121 LEU A N 1
ATOM 1014 C CA . LEU A 1 121 ? -10.550 0.898 -2.208 1.00 94.50 121 LEU A CA 1
ATOM 1015 C C . LEU A 1 121 ? -11.750 1.447 -2.984 1.00 94.50 121 LEU A C 1
ATOM 1017 O O . LEU A 1 121 ? -12.306 2.489 -2.650 1.00 94.50 121 LEU A O 1
ATOM 1021 N N . GLU A 1 122 ? -12.175 0.724 -4.020 1.00 93.56 122 GLU A N 1
ATOM 1022 C CA . GLU A 1 122 ? -13.288 1.145 -4.886 1.00 93.56 122 GLU A CA 1
ATOM 1023 C C . GLU A 1 122 ? -14.619 1.305 -4.136 1.00 93.56 122 GLU A C 1
ATOM 1025 O O . GLU A 1 122 ? -15.454 2.114 -4.528 1.00 93.56 122 GLU A O 1
ATOM 1030 N N . ASP A 1 123 ? -14.811 0.560 -3.044 1.00 93.81 123 ASP A N 1
ATOM 1031 C CA . ASP A 1 123 ? -15.993 0.645 -2.180 1.00 93.81 123 ASP A CA 1
ATOM 1032 C C . ASP A 1 123 ? -15.901 1.766 -1.125 1.00 93.81 123 ASP A C 1
ATOM 1034 O O . ASP A 1 123 ? -16.790 1.903 -0.282 1.00 93.81 123 ASP A O 1
ATOM 1038 N N . GLY A 1 124 ? -14.829 2.562 -1.158 1.00 95.25 124 GLY A N 1
ATOM 1039 C CA . GLY A 1 124 ? -14.541 3.621 -0.197 1.00 95.25 124 GLY A CA 1
ATOM 1040 C C . GLY A 1 124 ? -13.911 3.130 1.108 1.00 95.25 124 GLY A C 1
ATOM 1041 O O . GLY A 1 124 ? -13.718 3.937 2.014 1.00 95.25 124 GLY A O 1
ATOM 1042 N N . THR A 1 125 ? -13.590 1.843 1.256 1.00 96.56 125 THR A N 1
ATOM 1043 C CA . THR A 1 125 ? -12.840 1.351 2.421 1.00 96.56 125 THR A CA 1
ATOM 1044 C C . THR A 1 125 ? -11.403 1.877 2.387 1.00 96.56 125 THR A C 1
ATOM 1046 O O . THR A 1 125 ? -10.747 1.875 1.348 1.00 96.56 125 THR A O 1
ATOM 1049 N N . ILE A 1 126 ? -10.878 2.301 3.535 1.00 97.38 126 ILE A N 1
ATOM 1050 C CA . ILE A 1 126 ? -9.530 2.856 3.674 1.00 97.38 126 ILE A CA 1
ATOM 1051 C C . ILE A 1 126 ? -8.624 1.847 4.380 1.00 97.38 126 ILE A C 1
ATOM 1053 O O . ILE A 1 126 ? -8.908 1.399 5.491 1.00 97.38 126 ILE A O 1
ATOM 1057 N N . TYR A 1 127 ? -7.491 1.525 3.765 1.00 97.88 127 TYR A N 1
ATOM 1058 C CA . TYR A 1 127 ? -6.426 0.723 4.368 1.00 97.88 127 TYR A CA 1
ATOM 1059 C C . TYR A 1 127 ? -5.278 1.647 4.763 1.00 97.88 127 TYR A C 1
ATOM 1061 O O . TYR A 1 127 ? -4.603 2.192 3.892 1.00 97.88 127 TYR A O 1
ATOM 1069 N N . ARG A 1 128 ? -5.061 1.840 6.068 1.00 97.38 128 ARG A N 1
ATOM 1070 C CA . ARG A 1 128 ? -3.976 2.661 6.631 1.00 97.38 128 ARG A CA 1
ATOM 1071 C C . ARG A 1 128 ? -2.812 1.798 7.063 1.00 97.38 128 ARG A C 1
ATOM 1073 O O . ARG A 1 128 ? -3.018 0.746 7.657 1.00 97.38 128 ARG A O 1
ATOM 1080 N N . TYR A 1 129 ? -1.606 2.294 6.848 1.00 97.88 129 TYR A N 1
ATOM 1081 C CA . TYR A 1 129 ? -0.382 1.584 7.175 1.00 97.88 129 TYR A CA 1
ATOM 1082 C C . TYR A 1 129 ? 0.466 2.388 8.155 1.00 97.88 129 TYR A C 1
ATOM 1084 O O . TYR A 1 129 ? 0.579 3.616 8.051 1.00 97.88 129 TYR A O 1
ATOM 1092 N N . TRP A 1 130 ? 1.082 1.666 9.086 1.00 97.75 130 TRP A N 1
ATOM 1093 C CA . TRP A 1 130 ? 1.854 2.216 10.195 1.00 97.75 130 TRP A CA 1
ATOM 1094 C C . TRP A 1 130 ? 3.173 1.459 10.383 1.00 97.75 130 TRP A C 1
ATOM 1096 O O . TRP A 1 130 ? 3.259 0.273 10.062 1.00 97.75 130 TRP A O 1
ATOM 1106 N N . LYS A 1 131 ? 4.197 2.134 10.908 1.00 95.75 131 LYS A N 1
ATOM 1107 C CA . LYS A 1 131 ? 5.540 1.582 11.132 1.00 95.75 131 LYS A CA 1
ATOM 1108 C C . LYS A 1 131 ? 6.121 1.993 12.475 1.00 95.75 131 LYS A C 1
ATOM 1110 O O . LYS A 1 131 ? 5.961 3.178 12.842 1.00 95.75 131 LYS A O 1
#

Secondary structure (DSSP, 8-state):
----------TTSHHHHHHHT----------PPPEEEEEETT--EE-TTS-GGGEEEEEEEE-SSEEEEEEEEHHHH-B-S-TT--EEETTEEEEEEETTSBBPPTT--GGGS-EEEEEE-TTS-EEEEE-

Radius of gyration: 26.3 Å; chains: 1; bounding box: 53×55×70 Å